Protein AF-A0A382NS12-F1 (afdb_monomer)

Structure (mmCIF, N/CA/C/O backbone):
data_AF-A0A382NS12-F1
#
_entry.id   AF-A0A382NS12-F1
#
loop_
_atom_site.group_PDB
_atom_site.id
_atom_site.type_symbol
_atom_site.label_atom_id
_atom_site.label_alt_id
_atom_site.label_comp_id
_atom_site.label_asym_id
_atom_site.label_entity_id
_atom_site.label_seq_id
_atom_site.pdbx_PDB_ins_code
_atom_site.Cartn_x
_atom_site.Cartn_y
_atom_site.Cartn_z
_atom_site.occupancy
_atom_site.B_iso_or_equiv
_atom_site.auth_seq_id
_atom_site.auth_comp_id
_atom_site.auth_asym_id
_atom_site.auth_atom_id
_atom_site.pdbx_PDB_model_num
ATOM 1 N N . MET A 1 1 ? -12.671 -16.444 9.464 1.00 53.34 1 MET A N 1
ATOM 2 C CA . MET A 1 1 ? -12.463 -14.991 9.669 1.00 53.34 1 MET A CA 1
ATOM 3 C C . MET A 1 1 ? -12.780 -14.287 8.361 1.00 53.34 1 MET A C 1
ATOM 5 O O . MET A 1 1 ? -12.345 -14.782 7.328 1.00 53.34 1 MET A O 1
ATOM 9 N N . ALA A 1 2 ? -13.563 -13.206 8.376 1.00 61.84 2 ALA A N 1
ATOM 10 C CA . ALA A 1 2 ? -13.872 -12.464 7.155 1.00 61.84 2 ALA A CA 1
ATOM 11 C C . ALA A 1 2 ? -12.599 -11.782 6.624 1.00 61.84 2 ALA A C 1
ATOM 13 O O . ALA A 1 2 ? -11.915 -11.070 7.358 1.00 61.84 2 ALA A O 1
ATOM 14 N N . LYS A 1 3 ? -12.264 -12.058 5.363 1.00 70.19 3 LYS A N 1
ATOM 15 C CA . LYS A 1 3 ? -11.145 -11.468 4.625 1.00 70.19 3 LYS A CA 1
ATOM 16 C C . LYS A 1 3 ? -11.725 -10.332 3.781 1.00 70.19 3 LYS A C 1
ATOM 18 O O . LYS A 1 3 ? -12.612 -10.593 2.973 1.00 70.19 3 LYS A O 1
ATOM 23 N N . LYS A 1 4 ? -11.263 -9.094 3.979 1.00 85.88 4 LYS A N 1
ATOM 24 C CA . LYS A 1 4 ? -11.650 -7.940 3.146 1.00 85.88 4 LYS A CA 1
ATOM 25 C C . LYS A 1 4 ? -10.431 -7.495 2.345 1.00 85.88 4 LYS A C 1
ATOM 27 O O . LYS A 1 4 ? -9.322 -7.503 2.875 1.00 85.88 4 LYS A O 1
ATOM 32 N N . GLY A 1 5 ? -10.602 -7.189 1.066 1.00 91.19 5 GLY A N 1
ATOM 33 C CA . GLY A 1 5 ? -9.487 -6.909 0.166 1.00 91.19 5 GLY A CA 1
ATOM 34 C C . GLY A 1 5 ? -9.934 -6.567 -1.244 1.00 91.19 5 GLY A C 1
ATOM 35 O O . GLY A 1 5 ? -11.132 -6.519 -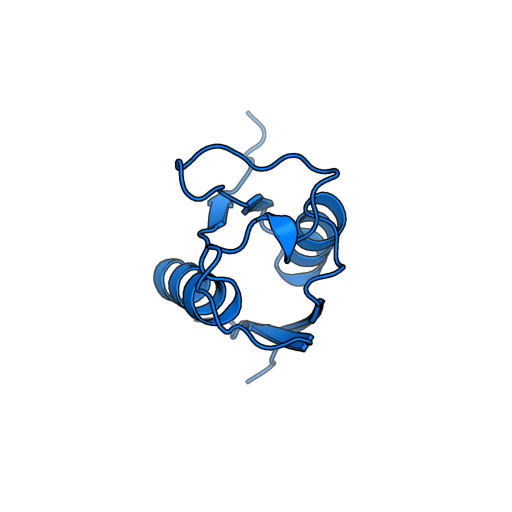1.523 1.00 91.19 5 GLY A O 1
ATOM 36 N N . PHE A 1 6 ? -8.958 -6.331 -2.114 1.00 94.00 6 PHE A N 1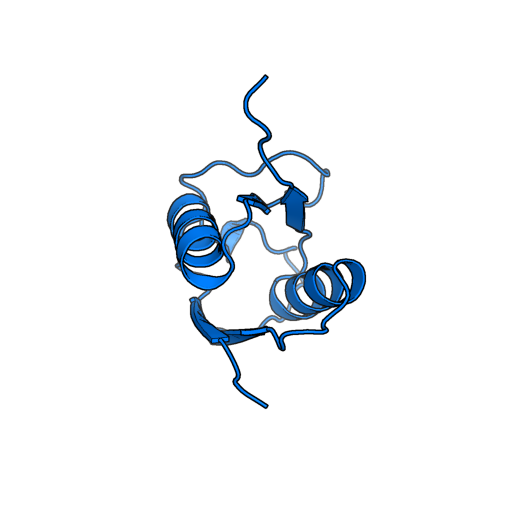
ATOM 37 C CA . PHE A 1 6 ? -9.162 -5.980 -3.515 1.00 94.00 6 PHE A CA 1
ATOM 38 C C . PHE A 1 6 ? -7.997 -6.473 -4.382 1.00 94.00 6 PHE A C 1
ATOM 40 O O . PHE A 1 6 ? -6.871 -6.643 -3.911 1.00 94.00 6 PHE A O 1
ATOM 47 N N . GLU A 1 7 ? -8.260 -6.698 -5.673 1.00 94.25 7 GLU A N 1
ATOM 48 C CA . GLU A 1 7 ? -7.203 -7.044 -6.628 1.00 94.25 7 GLU A CA 1
ATOM 49 C C . GLU A 1 7 ? -6.352 -5.810 -6.946 1.00 94.25 7 GLU A C 1
ATOM 51 O O . GLU A 1 7 ? -6.865 -4.752 -7.315 1.00 94.25 7 GLU A O 1
ATOM 56 N N . VAL A 1 8 ? -5.034 -5.973 -6.864 1.00 92.75 8 VAL A N 1
ATOM 57 C CA . VAL A 1 8 ? -4.043 -4.945 -7.177 1.00 92.75 8 VAL A CA 1
ATOM 58 C C . VAL A 1 8 ? -3.126 -5.448 -8.278 1.00 92.75 8 VAL A C 1
ATOM 60 O O . VAL A 1 8 ? -2.739 -6.614 -8.308 1.00 92.75 8 VAL A O 1
ATOM 63 N N . SER A 1 9 ? -2.751 -4.559 -9.194 1.00 91.31 9 SER A N 1
ATOM 64 C CA . SER A 1 9 ? -1.783 -4.854 -10.251 1.00 91.31 9 SER A CA 1
ATOM 65 C C . SER A 1 9 ? -0.784 -3.716 -10.384 1.00 91.31 9 SER A C 1
ATOM 67 O O . SER A 1 9 ? -1.120 -2.577 -10.075 1.00 91.31 9 SER A O 1
ATOM 69 N N . GLY A 1 10 ? 0.406 -3.990 -10.922 1.00 88.44 10 GLY A N 1
ATOM 70 C CA . GLY A 1 10 ? 1.425 -2.953 -11.139 1.00 88.44 10 GLY A CA 1
ATOM 71 C C . GLY A 1 10 ? 0.961 -1.782 -12.024 1.00 88.44 10 GLY A C 1
ATOM 72 O O . GLY A 1 10 ? 1.479 -0.683 -11.905 1.00 88.44 10 GLY A O 1
ATOM 73 N N . ARG A 1 11 ? -0.052 -1.983 -12.880 1.00 91.50 11 ARG A N 1
ATOM 74 C CA . ARG A 1 11 ? -0.624 -0.923 -13.736 1.00 91.50 11 ARG A CA 1
ATOM 75 C C . ARG A 1 11 ? -1.633 -0.023 -13.015 1.00 91.50 11 ARG A C 1
ATOM 77 O O . ARG A 1 11 ? -2.165 0.895 -13.627 1.00 91.50 11 ARG A O 1
ATOM 84 N N . MET A 1 12 ? -1.971 -0.333 -11.766 1.00 94.69 12 MET A N 1
ATOM 85 C CA . MET A 1 12 ? -2.856 0.498 -10.955 1.00 94.69 12 MET A CA 1
ATOM 86 C C . MET A 1 12 ? -2.142 1.808 -10.619 1.00 94.69 12 MET A C 1
ATOM 88 O O . MET A 1 12 ? -0.957 1.779 -10.290 1.00 94.69 12 MET A O 1
ATOM 92 N N . SER A 1 13 ? -2.850 2.933 -10.727 1.00 96.81 13 SER A N 1
ATOM 93 C CA . SER A 1 13 ? -2.341 4.220 -10.256 1.00 96.81 13 SER A CA 1
ATOM 94 C C . SER A 1 13 ? -2.335 4.280 -8.730 1.00 96.81 13 SER A C 1
ATOM 96 O O . SER A 1 13 ? -3.124 3.586 -8.081 1.00 96.81 13 SER A O 1
ATOM 98 N N . VAL A 1 14 ? -1.477 5.132 -8.176 1.00 96.94 14 VAL A N 1
ATOM 99 C CA . VAL A 1 14 ? -1.429 5.446 -6.740 1.00 96.94 14 VAL A CA 1
ATOM 100 C C . VAL A 1 14 ? -2.806 5.883 -6.238 1.00 96.94 14 VAL A C 1
ATOM 102 O O . VAL A 1 14 ? -3.361 5.226 -5.363 1.00 96.94 14 VAL A O 1
ATOM 105 N N . ASP A 1 15 ? -3.431 6.866 -6.895 1.00 97.81 15 ASP A N 1
ATOM 106 C CA . ASP A 1 15 ? -4.762 7.365 -6.512 1.00 97.81 15 ASP A CA 1
ATOM 107 C C . ASP A 1 15 ? -5.822 6.252 -6.470 1.00 97.81 15 ASP A C 1
ATOM 109 O O . ASP A 1 15 ? -6.622 6.148 -5.539 1.00 97.81 15 ASP A O 1
ATOM 113 N N . LYS A 1 16 ? -5.810 5.346 -7.454 1.00 97.06 16 LYS A N 1
ATOM 114 C CA . LYS A 1 16 ? -6.768 4.238 -7.478 1.00 97.06 16 LYS A CA 1
ATOM 115 C C . LYS A 1 16 ? -6.537 3.267 -6.322 1.00 97.06 16 LYS A C 1
ATOM 117 O O . LYS A 1 16 ? -7.510 2.756 -5.770 1.00 97.06 16 LYS A O 1
ATOM 122 N N . PHE A 1 17 ? -5.280 2.979 -5.991 1.00 96.25 17 PHE A N 1
ATOM 123 C CA . PHE A 1 17 ? -4.951 2.112 -4.865 1.00 96.25 17 PHE A CA 1
ATOM 124 C C . PHE A 1 17 ? -5.419 2.727 -3.543 1.00 96.25 17 PHE A C 1
ATOM 126 O O . PHE A 1 17 ? -6.125 2.059 -2.792 1.00 96.25 17 PHE A O 1
ATOM 133 N N . GLU A 1 18 ? -5.086 3.993 -3.290 1.00 96.94 18 GLU A N 1
ATOM 134 C CA . GLU A 1 18 ? -5.414 4.703 -2.045 1.00 96.94 18 GLU A CA 1
ATOM 135 C C . GLU A 1 18 ? -6.932 4.815 -1.847 1.00 96.94 18 GLU A C 1
ATOM 137 O O . GLU A 1 18 ? -7.457 4.503 -0.776 1.00 96.94 18 GLU A O 1
ATOM 142 N N . ASN A 1 19 ? -7.672 5.122 -2.919 1.00 96.69 19 ASN A N 1
ATOM 143 C CA . ASN A 1 19 ? -9.135 5.137 -2.897 1.00 96.69 19 ASN A CA 1
ATOM 144 C C . ASN A 1 19 ? -9.734 3.755 -2.586 1.00 96.69 19 ASN A C 1
ATOM 146 O O . ASN A 1 19 ? -10.667 3.645 -1.786 1.00 96.69 19 ASN A O 1
ATOM 150 N N . LEU A 1 20 ? -9.209 2.682 -3.191 1.00 95.81 20 LEU A N 1
ATOM 151 C CA . LEU A 1 20 ? -9.663 1.316 -2.899 1.00 95.81 20 LEU A CA 1
ATOM 152 C C . LEU A 1 20 ? -9.320 0.892 -1.471 1.00 95.81 20 LEU A C 1
ATOM 154 O O . LEU A 1 20 ? -10.116 0.194 -0.837 1.00 95.81 20 LEU A O 1
ATOM 158 N N . PHE A 1 21 ? -8.168 1.321 -0.960 1.00 95.25 21 PHE A N 1
ATOM 159 C CA . PHE A 1 21 ? -7.742 1.071 0.409 1.00 95.25 21 PHE A CA 1
ATOM 160 C C . PHE A 1 21 ? -8.703 1.727 1.401 1.00 95.25 21 PHE A C 1
ATOM 162 O O . PHE A 1 21 ? -9.233 1.036 2.272 1.00 95.25 21 PHE A O 1
ATOM 169 N N . LEU A 1 22 ? -9.038 3.003 1.195 1.00 94.31 22 LEU A N 1
ATOM 170 C CA . LEU A 1 22 ? -10.023 3.718 2.006 1.00 94.31 22 LEU A CA 1
ATOM 171 C C . LEU A 1 22 ? -11.401 3.049 1.963 1.00 94.31 22 LEU A C 1
ATOM 173 O O . LEU A 1 22 ? -11.989 2.771 3.006 1.00 94.31 22 LEU A O 1
ATOM 177 N N . GLN A 1 23 ? -11.915 2.727 0.776 1.00 93.56 23 GLN A N 1
ATOM 178 C CA . GLN A 1 23 ? -13.218 2.061 0.635 1.00 93.56 23 GLN A CA 1
ATOM 179 C C . GLN A 1 23 ? -13.241 0.675 1.300 1.00 93.56 23 GLN A C 1
ATOM 181 O O . GLN A 1 23 ? -14.252 0.238 1.866 1.00 93.56 23 GLN A O 1
ATOM 186 N N . SER A 1 24 ? -12.116 -0.037 1.244 1.00 92.62 24 SER A N 1
ATOM 187 C CA . SER A 1 24 ? -12.007 -1.391 1.778 1.00 92.62 24 SER A CA 1
ATOM 188 C C . SER A 1 24 ? -11.781 -1.403 3.283 1.00 92.62 24 SER A C 1
ATOM 190 O O . SER A 1 24 ? -12.346 -2.254 3.965 1.00 92.62 24 SER A O 1
ATOM 192 N N . PHE A 1 25 ? -11.006 -0.478 3.832 1.00 90.94 25 PHE A N 1
ATOM 193 C CA . PHE A 1 25 ? -10.535 -0.570 5.215 1.00 90.94 25 PHE A CA 1
ATOM 194 C C . PHE A 1 25 ? -10.982 0.590 6.103 1.00 90.94 25 PHE A C 1
ATOM 196 O O . PHE A 1 25 ? -10.886 0.473 7.318 1.00 90.94 25 PHE A O 1
ATOM 203 N N . GLY A 1 26 ? -11.541 1.658 5.530 1.00 90.94 26 GLY A N 1
ATOM 204 C CA . GLY A 1 26 ? -12.060 2.808 6.274 1.00 90.94 26 GLY A CA 1
ATOM 205 C C . GLY A 1 26 ? -10.983 3.747 6.820 1.00 90.94 26 GLY A C 1
ATOM 206 O O . GLY A 1 26 ? -11.312 4.654 7.575 1.00 90.94 26 GLY A O 1
ATOM 207 N N . VAL A 1 27 ? -9.722 3.545 6.436 1.00 92.00 27 VAL A N 1
ATOM 208 C CA . VAL A 1 27 ? -8.564 4.352 6.843 1.00 92.00 27 VAL A CA 1
ATOM 209 C C . VAL A 1 27 ? -7.805 4.829 5.610 1.00 92.00 27 VAL A C 1
ATOM 211 O O . VAL A 1 27 ? -7.862 4.186 4.559 1.00 92.00 27 VAL A O 1
ATOM 214 N N . TYR A 1 28 ? -7.108 5.954 5.732 1.00 95.31 28 TYR A N 1
ATOM 215 C CA . TYR A 1 28 ? -6.344 6.528 4.632 1.00 95.31 28 TYR A CA 1
ATOM 216 C C . TYR A 1 28 ? -4.957 5.907 4.556 1.00 95.31 28 TYR A C 1
ATOM 218 O O . TYR A 1 28 ? -4.413 5.406 5.548 1.00 95.31 28 TYR A O 1
ATOM 226 N N . CYS A 1 29 ? -4.380 5.963 3.363 1.00 96.19 29 CYS A N 1
ATOM 227 C CA . CYS A 1 29 ? -2.989 5.632 3.175 1.00 96.19 29 CYS A CA 1
ATOM 228 C C . CYS A 1 29 ? -2.356 6.460 2.063 1.00 96.19 29 CYS A C 1
ATOM 230 O O . CYS A 1 29 ? -3.037 6.763 1.088 1.00 96.19 29 CYS A O 1
ATOM 232 N N . ASP A 1 30 ? -1.056 6.709 2.194 1.00 97.25 30 ASP A N 1
ATOM 233 C CA . ASP A 1 30 ? -0.218 7.299 1.152 1.00 97.25 30 ASP A CA 1
ATOM 234 C C . ASP A 1 30 ? 0.885 6.308 0.778 1.00 97.25 30 ASP A C 1
ATOM 236 O O . ASP A 1 30 ? 1.532 5.712 1.650 1.00 97.25 30 ASP A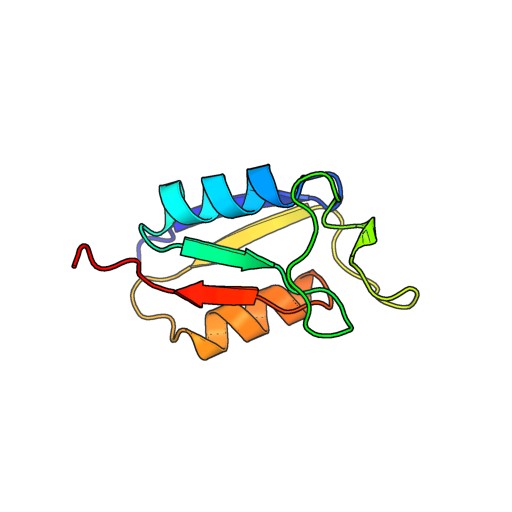 O 1
ATOM 240 N N . ILE A 1 31 ? 1.118 6.122 -0.519 1.00 96.50 31 ILE A N 1
ATOM 241 C CA . ILE A 1 31 ? 2.248 5.316 -0.995 1.00 96.50 31 ILE A CA 1
ATOM 242 C C . ILE A 1 31 ? 3.524 6.152 -0.958 1.00 96.50 31 ILE A C 1
ATOM 244 O O . ILE A 1 31 ? 3.552 7.293 -1.420 1.00 96.50 31 ILE A O 1
ATOM 248 N N . LEU A 1 32 ? 4.601 5.557 -0.449 1.00 95.94 32 LEU A N 1
ATOM 249 C CA . LEU A 1 32 ? 5.908 6.196 -0.388 1.00 95.94 32 LEU A CA 1
ATOM 250 C C . LEU A 1 32 ? 6.805 5.708 -1.530 1.00 95.94 32 LEU A C 1
ATOM 252 O O . LEU A 1 32 ? 6.849 4.520 -1.846 1.00 95.94 32 LEU A O 1
ATOM 256 N N . THR A 1 33 ? 7.540 6.630 -2.147 1.00 93.00 33 THR A N 1
ATOM 257 C CA . THR A 1 33 ? 8.650 6.319 -3.054 1.00 93.00 33 THR A CA 1
ATOM 258 C C . THR A 1 33 ? 9.816 5.709 -2.274 1.00 93.00 33 THR A C 1
ATOM 260 O O . THR A 1 33 ? 9.888 5.855 -1.055 1.00 93.00 33 THR A O 1
ATOM 263 N N . GLU A 1 34 ? 10.796 5.135 -2.974 1.00 88.25 34 GLU A N 1
ATOM 264 C CA . GLU A 1 34 ? 12.047 4.643 -2.367 1.00 88.25 34 GLU A CA 1
ATOM 265 C C . GLU A 1 34 ? 12.751 5.709 -1.498 1.00 88.25 34 GLU A C 1
ATOM 267 O O . GLU A 1 34 ? 13.219 5.417 -0.402 1.00 88.25 34 GLU A O 1
ATOM 272 N N . ASP A 1 35 ? 12.694 6.981 -1.913 1.00 89.69 35 ASP A N 1
ATOM 273 C CA . ASP A 1 35 ? 13.223 8.127 -1.155 1.00 89.69 35 ASP A CA 1
ATOM 274 C C . ASP A 1 35 ? 12.359 8.576 0.051 1.00 89.69 35 ASP A C 1
ATOM 276 O O . ASP A 1 35 ? 12.547 9.681 0.564 1.00 89.69 35 ASP A O 1
ATOM 280 N N . ASN A 1 36 ? 11.372 7.784 0.488 1.00 89.25 36 ASN A N 1
ATOM 281 C CA . ASN A 1 36 ? 10.408 8.123 1.550 1.00 89.25 36 ASN A CA 1
ATOM 282 C C . ASN A 1 36 ? 9.588 9.406 1.301 1.00 89.25 36 ASN A C 1
ATOM 284 O O . ASN A 1 36 ? 9.192 10.099 2.239 1.00 89.25 36 ASN A O 1
ATOM 288 N N . LYS A 1 37 ? 9.321 9.742 0.036 1.00 94.12 37 LYS A N 1
ATOM 289 C CA . LYS A 1 37 ? 8.430 10.850 -0.345 1.00 94.12 37 LYS A CA 1
ATOM 290 C C . LYS A 1 37 ? 7.064 10.304 -0.725 1.00 94.12 37 LYS A C 1
ATOM 292 O O . LYS A 1 37 ? 6.969 9.182 -1.204 1.00 94.12 37 LYS A O 1
ATOM 297 N N . ILE A 1 38 ? 6.017 11.110 -0.576 1.00 96.19 38 ILE A N 1
ATOM 298 C CA . ILE A 1 38 ? 4.683 10.747 -1.069 1.00 96.19 38 ILE A CA 1
ATOM 299 C C . ILE A 1 38 ? 4.740 10.611 -2.596 1.00 96.19 38 ILE A C 1
ATOM 301 O O . ILE A 1 38 ? 5.219 11.510 -3.296 1.00 96.19 38 ILE A O 1
ATOM 305 N N . ALA A 1 39 ? 4.284 9.469 -3.103 1.00 96.94 39 ALA A N 1
ATOM 306 C CA . ALA A 1 39 ? 4.244 9.177 -4.526 1.00 96.94 39 ALA A CA 1
ATOM 307 C C . ALA A 1 39 ? 3.214 10.057 -5.246 1.00 96.94 39 ALA A C 1
ATOM 309 O O . ALA A 1 39 ? 2.216 10.493 -4.671 1.00 96.94 39 ALA A O 1
ATOM 310 N N . LYS A 1 40 ? 3.427 1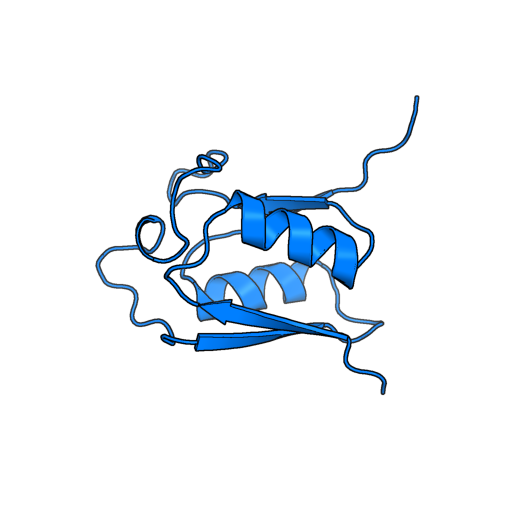0.320 -6.540 1.00 96.75 40 LYS A N 1
ATOM 311 C CA . LYS A 1 40 ? 2.445 11.091 -7.304 1.00 96.75 40 LYS A CA 1
ATOM 312 C C . LYS A 1 40 ? 1.235 10.216 -7.587 1.00 96.75 40 LYS A C 1
ATOM 314 O O . LYS A 1 40 ? 1.365 9.093 -8.060 1.00 96.75 40 LYS A O 1
ATOM 319 N N . GLN A 1 41 ? 0.049 10.787 -7.424 1.00 95.62 41 GLN A N 1
ATOM 320 C CA . GLN A 1 41 ? -1.227 10.119 -7.688 1.00 95.62 41 GLN A CA 1
ATOM 321 C C . GLN A 1 41 ? -1.351 9.528 -9.104 1.00 95.62 41 GLN A C 1
ATOM 323 O O . GLN A 1 41 ? -2.033 8.522 -9.306 1.00 95.62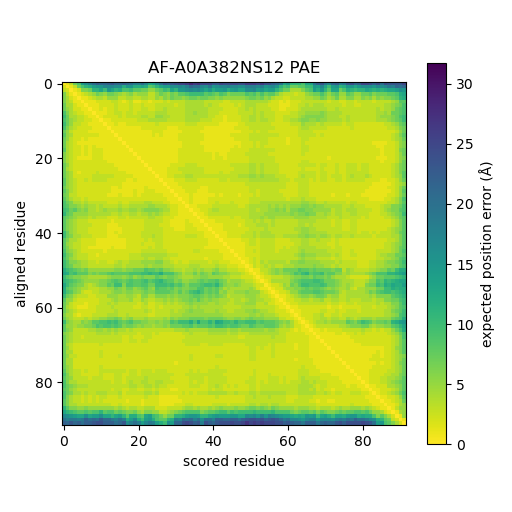 41 GLN A O 1
ATOM 328 N N . THR A 1 42 ? -0.671 10.139 -10.078 1.00 95.81 42 THR A N 1
ATOM 329 C CA . THR A 1 42 ? -0.625 9.702 -11.480 1.00 95.81 42 THR A CA 1
ATOM 330 C C . THR A 1 42 ? 0.329 8.540 -11.740 1.00 95.81 42 THR A C 1
ATOM 332 O O . THR A 1 42 ? 0.218 7.899 -12.786 1.00 95.81 42 THR A O 1
ATOM 335 N N . ASP A 1 43 ? 1.273 8.279 -10.835 1.00 96.25 43 ASP A N 1
ATOM 336 C CA . ASP A 1 43 ? 2.246 7.205 -11.002 1.00 96.25 43 ASP A CA 1
ATOM 337 C C . ASP A 1 43 ? 1.565 5.848 -10.847 1.00 96.25 43 ASP A C 1
ATOM 339 O O . ASP A 1 43 ? 0.545 5.696 -10.170 1.00 96.25 43 ASP A O 1
ATOM 343 N N . THR A 1 44 ? 2.136 4.836 -11.495 1.00 94.75 44 THR A N 1
ATOM 344 C CA . THR A 1 44 ? 1.670 3.456 -11.344 1.00 94.75 44 THR A CA 1
ATOM 345 C C . THR A 1 44 ? 2.512 2.721 -10.317 1.00 94.75 44 THR A C 1
ATOM 347 O O . THR A 1 44 ? 3.715 2.956 -10.212 1.00 94.75 44 THR A O 1
ATOM 350 N N . LEU A 1 45 ? 1.908 1.754 -9.622 1.00 92.25 45 LEU A N 1
ATOM 351 C CA . LEU A 1 45 ? 2.612 0.919 -8.645 1.00 92.25 45 LEU A CA 1
ATOM 352 C C . LEU A 1 45 ? 3.820 0.182 -9.230 1.00 92.25 45 LEU A C 1
ATOM 354 O O . LEU A 1 45 ? 4.666 -0.258 -8.467 1.00 92.25 45 LEU A O 1
ATOM 358 N N . ALA A 1 46 ? 3.876 -0.029 -10.549 1.00 90.88 46 ALA A N 1
ATOM 359 C CA . ALA A 1 46 ? 5.007 -0.647 -11.233 1.00 90.88 46 ALA A CA 1
ATOM 360 C C . ALA A 1 46 ? 6.199 0.302 -11.388 1.00 90.88 46 ALA A C 1
ATOM 362 O O . ALA A 1 46 ? 7.327 -0.154 -11.259 1.00 90.88 46 ALA A O 1
ATOM 363 N N . VAL A 1 47 ? 5.952 1.587 -11.662 1.00 92.25 47 VAL A N 1
ATOM 364 C CA . VAL A 1 47 ? 7.008 2.602 -11.845 1.00 92.25 47 VAL A CA 1
ATOM 365 C C . VAL A 1 47 ? 7.674 2.956 -10.520 1.00 92.25 47 VAL A C 1
ATOM 367 O O . VAL A 1 47 ? 8.842 3.311 -10.499 1.00 92.25 47 VAL A O 1
ATOM 370 N N . LEU A 1 48 ? 6.939 2.830 -9.417 1.00 91.88 48 LEU A N 1
ATOM 371 C CA . LEU A 1 48 ? 7.465 3.087 -8.081 1.00 91.88 48 LEU A CA 1
ATOM 372 C C . LEU A 1 48 ? 8.351 1.953 -7.549 1.00 91.88 48 LEU A C 1
ATOM 374 O O . LEU A 1 48 ? 9.004 2.136 -6.530 1.00 91.88 48 LEU A O 1
ATOM 378 N N . ARG A 1 49 ? 8.357 0.779 -8.193 1.00 89.69 49 ARG A N 1
ATOM 379 C CA . ARG A 1 49 ? 9.145 -0.369 -7.726 1.00 89.69 49 ARG A CA 1
ATOM 380 C C . ARG A 1 49 ? 10.637 -0.091 -7.922 1.00 89.69 49 ARG A C 1
ATOM 382 O O . ARG A 1 49 ? 10.993 0.443 -8.972 1.00 89.69 49 ARG A O 1
ATOM 389 N N . PRO A 1 50 ? 11.503 -0.554 -7.005 1.00 88.69 50 PRO A N 1
ATOM 390 C CA . PRO A 1 50 ? 12.939 -0.598 -7.259 1.00 88.69 50 PRO A CA 1
ATOM 391 C C . PRO A 1 50 ? 13.242 -1.390 -8.541 1.00 88.69 50 PRO A C 1
ATOM 393 O O . PRO A 1 50 ? 12.558 -2.379 -8.825 1.00 88.69 50 PRO A O 1
ATOM 396 N N . GLU A 1 51 ? 14.270 -0.995 -9.298 1.00 85.19 51 GLU A N 1
ATOM 397 C CA . GLU A 1 51 ? 14.587 -1.590 -10.611 1.00 85.19 51 GLU A CA 1
ATOM 398 C C . GLU A 1 51 ? 14.791 -3.117 -10.545 1.00 85.19 51 GLU A C 1
ATOM 400 O O . GLU A 1 51 ? 14.330 -3.854 -11.419 1.00 85.19 51 GLU A O 1
ATOM 405 N N . ASP A 1 52 ? 15.392 -3.607 -9.458 1.00 85.94 52 ASP A N 1
ATOM 406 C CA . ASP A 1 52 ? 15.669 -5.031 -9.233 1.00 85.94 52 ASP A CA 1
ATOM 407 C C . ASP A 1 52 ? 14.520 -5.799 -8.550 1.00 85.94 52 ASP A C 1
ATOM 409 O O . ASP A 1 52 ? 14.629 -7.001 -8.268 1.00 85.94 52 ASP A O 1
ATOM 413 N N . PHE A 1 53 ? 13.387 -5.145 -8.272 1.00 87.88 53 PHE A N 1
ATOM 414 C CA . PHE A 1 53 ? 12.301 -5.759 -7.518 1.00 87.88 53 PHE A CA 1
ATOM 415 C C . PHE A 1 53 ? 11.446 -6.710 -8.371 1.00 87.88 53 PHE A C 1
ATOM 417 O O . PHE A 1 53 ? 10.653 -6.319 -9.235 1.00 87.88 53 PHE A O 1
ATOM 424 N N . LYS A 1 54 ? 11.524 -8.007 -8.056 1.00 82.19 54 LYS A N 1
ATOM 425 C CA . LYS A 1 54 ? 10.714 -9.061 -8.689 1.00 82.19 54 LYS A CA 1
ATOM 426 C C . LYS A 1 54 ? 9.406 -9.291 -7.936 1.00 82.19 54 LYS A C 1
ATOM 428 O O . LYS A 1 54 ? 9.246 -10.269 -7.213 1.00 82.19 54 LYS A O 1
ATOM 433 N N . GLY A 1 55 ? 8.456 -8.388 -8.149 1.00 78.81 55 GLY A N 1
ATOM 434 C CA . GLY A 1 55 ? 7.115 -8.481 -7.576 1.00 78.81 55 GLY A CA 1
ATOM 435 C C . GLY A 1 55 ? 6.102 -9.246 -8.437 1.00 78.81 55 GLY A C 1
ATOM 436 O O . GLY A 1 55 ? 6.218 -9.281 -9.668 1.00 78.81 55 GLY A O 1
ATOM 437 N N . PRO A 1 56 ? 5.029 -9.782 -7.831 1.00 84.00 56 PRO A N 1
ATOM 438 C CA . PRO A 1 56 ? 3.893 -10.325 -8.570 1.00 84.00 56 PRO A CA 1
ATOM 439 C C . PRO A 1 56 ? 3.254 -9.279 -9.505 1.00 84.00 56 PRO A C 1
ATOM 441 O O . PRO A 1 56 ? 3.221 -8.072 -9.230 1.00 84.00 56 PRO A O 1
ATOM 444 N N . LYS A 1 57 ? 2.723 -9.750 -10.644 1.00 83.94 57 LYS A N 1
ATOM 445 C CA . LYS A 1 57 ? 2.015 -8.898 -11.624 1.00 83.94 57 LYS A CA 1
ATOM 446 C C . LYS A 1 57 ? 0.644 -8.452 -11.115 1.00 83.94 57 LYS A C 1
ATOM 448 O O . LYS A 1 57 ? 0.209 -7.336 -11.403 1.00 83.94 57 LYS A O 1
ATOM 453 N N . LYS A 1 58 ? -0.024 -9.348 -10.390 1.00 89.19 58 LYS A N 1
ATOM 454 C CA . LYS A 1 58 ? -1.331 -9.168 -9.766 1.00 89.19 58 LYS A CA 1
ATOM 455 C C . LYS A 1 58 ? -1.339 -9.856 -8.411 1.00 89.19 58 LYS A C 1
ATOM 457 O O . LYS A 1 58 ? -0.770 -10.939 -8.290 1.00 89.19 58 LYS A O 1
ATOM 462 N N . ILE A 1 59 ? -2.003 -9.246 -7.440 1.00 90.50 59 ILE A N 1
ATOM 463 C CA . ILE A 1 59 ? -2.208 -9.813 -6.109 1.00 90.50 59 ILE A CA 1
ATOM 464 C C . ILE A 1 59 ? -3.629 -9.542 -5.629 1.00 90.50 59 ILE A C 1
ATOM 466 O O . ILE A 1 59 ? -4.231 -8.539 -6.000 1.00 90.50 59 ILE A O 1
ATOM 470 N N . ASP A 1 60 ? -4.124 -10.399 -4.745 1.00 91.19 60 ASP A N 1
ATOM 471 C CA . ASP A 1 60 ? -5.259 -10.085 -3.879 1.00 91.19 60 ASP A CA 1
ATOM 472 C C . ASP A 1 60 ? -4.720 -9.423 -2.599 1.00 91.19 60 ASP A C 1
ATOM 474 O O . ASP A 1 60 ? -4.150 -10.090 -1.724 1.00 91.19 60 ASP A O 1
ATOM 478 N N . PHE A 1 61 ? -4.834 -8.094 -2.516 1.00 91.56 61 PHE A N 1
ATOM 479 C CA . PHE A 1 61 ? -4.408 -7.343 -1.342 1.00 91.56 61 PHE A CA 1
ATOM 480 C C . PHE A 1 61 ? -5.531 -7.323 -0.310 1.00 91.56 61 PHE A C 1
ATOM 482 O O . PHE A 1 61 ? -6.473 -6.535 -0.368 1.00 91.56 61 PHE A O 1
ATOM 489 N N . SER A 1 62 ? -5.416 -8.227 0.653 1.00 92.12 62 SER A N 1
ATOM 490 C CA . SER A 1 62 ? -6.440 -8.447 1.664 1.00 92.12 62 SER A CA 1
ATOM 491 C C . SER A 1 62 ? -5.911 -8.350 3.083 1.00 92.12 62 SER A C 1
ATOM 493 O O . SER A 1 62 ? -4.841 -8.901 3.379 1.00 92.12 62 SER A O 1
ATOM 495 N N . LEU A 1 63 ? -6.720 -7.808 3.981 1.00 89.88 63 LEU A N 1
ATOM 496 C CA . LEU A 1 63 ? -6.418 -7.705 5.400 1.00 89.88 63 LEU A CA 1
ATOM 497 C C . LEU A 1 63 ? -7.393 -8.551 6.222 1.00 89.88 63 LEU A C 1
ATOM 499 O O . LEU A 1 63 ? -8.536 -8.809 5.830 1.00 89.88 63 LEU A O 1
ATOM 503 N N . THR A 1 64 ? -6.910 -9.015 7.369 1.00 87.44 64 THR A N 1
ATOM 504 C CA . THR A 1 64 ? -7.725 -9.657 8.406 1.00 87.44 64 THR A CA 1
ATOM 505 C C . THR A 1 64 ? -8.015 -8.646 9.508 1.00 87.44 64 THR A C 1
ATOM 507 O O . THR A 1 64 ? -7.156 -7.818 9.794 1.00 87.44 64 THR A O 1
ATOM 510 N N . ALA A 1 65 ? -9.172 -8.747 10.168 1.00 77.69 65 ALA A N 1
ATOM 511 C CA . ALA A 1 65 ? -9.642 -7.754 11.145 1.00 77.69 65 ALA A CA 1
ATOM 512 C C . ALA A 1 65 ? -8.628 -7.381 12.249 1.00 77.69 65 ALA A C 1
ATOM 514 O O . ALA A 1 65 ? -8.571 -6.227 12.646 1.00 77.69 65 ALA A O 1
ATOM 515 N N . ASN A 1 66 ? -7.796 -8.326 12.700 1.00 85.25 66 ASN A N 1
ATOM 516 C CA . ASN A 1 66 ? -6.823 -8.111 13.781 1.00 85.25 66 ASN A CA 1
ATOM 517 C C . ASN A 1 66 ? -5.373 -7.993 13.271 1.00 85.25 66 ASN A C 1
ATOM 519 O O . ASN A 1 66 ? -4.429 -8.333 13.983 1.00 85.25 66 ASN A O 1
ATOM 523 N N . MET A 1 67 ? -5.177 -7.601 12.009 1.00 90.38 67 MET A N 1
ATOM 524 C CA . MET A 1 67 ? -3.837 -7.423 11.453 1.00 90.38 67 MET A CA 1
ATOM 525 C C . MET A 1 67 ? -3.219 -6.130 11.989 1.00 90.38 67 MET A C 1
ATOM 527 O O . MET A 1 67 ? -3.772 -5.053 11.791 1.00 90.38 67 MET A O 1
ATOM 531 N N . LEU A 1 68 ? -2.065 -6.235 12.652 1.00 93.38 68 LEU A N 1
ATOM 532 C CA . LEU A 1 68 ? -1.305 -5.065 13.100 1.00 93.38 68 LEU A CA 1
ATOM 533 C C . LEU A 1 68 ? -0.896 -4.198 11.904 1.00 93.38 68 LEU A C 1
ATOM 535 O O . LEU A 1 68 ? -0.505 -4.737 10.869 1.00 93.38 68 LEU A O 1
ATOM 539 N N . VAL A 1 69 ? -0.912 -2.873 12.077 1.00 92.00 69 VAL A N 1
ATOM 540 C CA . VAL A 1 69 ? -0.523 -1.889 11.048 1.00 92.00 69 VAL A CA 1
ATOM 541 C C . VAL A 1 69 ? 0.863 -2.195 10.476 1.00 92.00 69 VAL A C 1
ATOM 543 O O . VAL A 1 69 ? 1.026 -2.255 9.262 1.00 92.00 69 VAL A O 1
ATOM 546 N N . GLU A 1 70 ? 1.837 -2.513 11.331 1.00 94.88 70 GLU A N 1
ATOM 547 C CA . GLU A 1 70 ? 3.187 -2.913 10.910 1.00 94.88 70 GLU A CA 1
ATOM 548 C C . GLU A 1 70 ? 3.170 -4.117 9.949 1.00 94.88 70 GLU A C 1
ATOM 550 O O . GLU A 1 70 ? 3.906 -4.155 8.965 1.00 94.88 70 GLU A O 1
ATOM 555 N N . ASN A 1 71 ? 2.288 -5.092 10.180 1.00 94.94 71 ASN A N 1
ATOM 556 C CA . ASN A 1 71 ? 2.163 -6.254 9.302 1.00 94.94 71 ASN A CA 1
ATOM 557 C C . ASN A 1 71 ? 1.506 -5.892 7.966 1.00 94.94 71 ASN A C 1
ATOM 559 O O . ASN A 1 71 ? 1.806 -6.526 6.954 1.00 94.94 71 ASN A O 1
ATOM 563 N N . VAL A 1 72 ?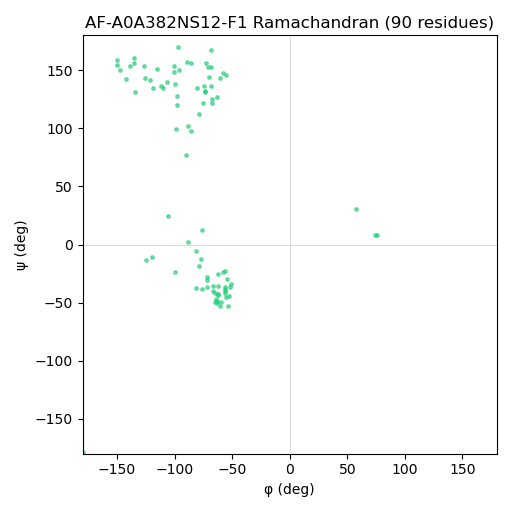 0.612 -4.899 7.944 1.00 94.12 72 VAL A N 1
ATOM 564 C CA . VAL A 1 72 ? 0.028 -4.375 6.700 1.00 94.12 72 VAL A CA 1
ATOM 565 C C . VAL A 1 72 ? 1.115 -3.738 5.841 1.00 94.12 72 VAL A C 1
ATOM 567 O O . VAL A 1 72 ? 1.217 -4.066 4.659 1.00 94.12 72 VAL A O 1
ATOM 570 N N . ILE A 1 73 ? 1.960 -2.905 6.453 1.00 94.81 73 ILE A N 1
ATOM 571 C CA . ILE A 1 73 ? 3.090 -2.241 5.793 1.00 94.81 73 ILE A CA 1
ATOM 572 C C . ILE A 1 73 ? 4.059 -3.289 5.235 1.00 94.81 73 ILE A C 1
ATOM 574 O O . ILE A 1 73 ? 4.284 -3.327 4.028 1.00 94.81 73 ILE A O 1
ATOM 578 N N . LYS A 1 74 ? 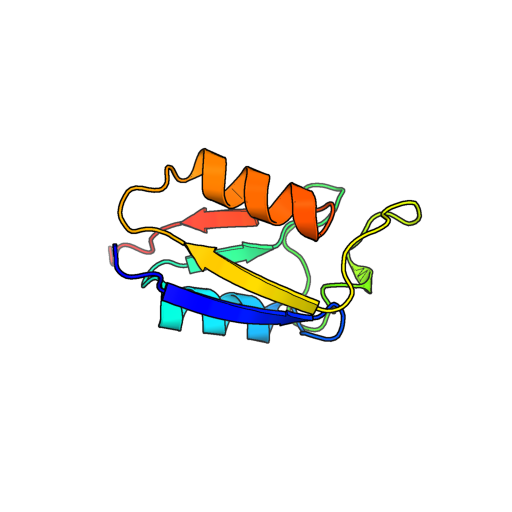4.507 -4.243 6.065 1.00 94.88 74 LYS A N 1
ATOM 579 C CA . LYS A 1 74 ? 5.382 -5.348 5.627 1.00 94.88 74 LYS A CA 1
ATOM 580 C C . LYS A 1 74 ? 4.779 -6.163 4.488 1.00 94.88 74 LYS A C 1
ATOM 582 O O . LYS A 1 74 ? 5.480 -6.581 3.569 1.00 94.88 74 LYS A O 1
ATOM 587 N N . LYS A 1 75 ? 3.467 -6.419 4.533 1.00 93.06 75 LYS A N 1
ATOM 588 C CA . LYS A 1 75 ? 2.774 -7.129 3.455 1.00 93.06 75 LYS A CA 1
ATOM 589 C C . LYS A 1 75 ? 2.800 -6.323 2.160 1.00 93.06 75 LYS A C 1
ATOM 591 O O . LYS A 1 75 ? 2.980 -6.916 1.100 1.00 93.06 75 LYS A O 1
ATOM 596 N N . PHE A 1 76 ? 2.598 -5.013 2.220 1.00 93.06 76 PHE A N 1
ATOM 597 C CA . PHE A 1 76 ? 2.678 -4.152 1.045 1.00 93.06 76 PHE A CA 1
ATOM 598 C C . PHE A 1 76 ? 4.104 -4.127 0.473 1.00 93.06 76 PHE A C 1
ATOM 600 O O . PHE A 1 76 ? 4.293 -4.471 -0.694 1.00 93.06 76 PHE A O 1
ATOM 607 N N . GLU A 1 77 ? 5.109 -3.893 1.316 1.00 92.94 77 GLU A N 1
ATOM 608 C CA . GLU A 1 77 ? 6.531 -3.912 0.945 1.00 92.94 77 GLU A CA 1
ATOM 609 C C . GLU A 1 77 ? 6.944 -5.234 0.295 1.00 92.94 77 GLU A C 1
ATOM 611 O O . GLU A 1 77 ? 7.545 -5.243 -0.776 1.00 92.94 77 GLU A O 1
ATOM 616 N N . ALA A 1 78 ? 6.533 -6.373 0.856 1.00 91.62 78 ALA A N 1
ATOM 617 C CA . ALA A 1 78 ? 6.844 -7.683 0.289 1.00 91.62 78 ALA A CA 1
ATOM 618 C C . ALA A 1 78 ? 6.261 -7.900 -1.122 1.00 91.62 78 ALA A C 1
ATOM 620 O O . ALA A 1 78 ? 6.778 -8.715 -1.886 1.00 91.62 78 ALA A O 1
ATOM 621 N N . ASN A 1 79 ? 5.178 -7.202 -1.482 1.00 90.75 79 ASN A N 1
ATOM 622 C CA . ASN A 1 79 ? 4.519 -7.357 -2.781 1.00 90.75 79 ASN A CA 1
ATOM 623 C C . ASN A 1 79 ? 4.887 -6.272 -3.803 1.00 90.75 79 ASN A C 1
ATOM 625 O O . ASN A 1 79 ? 4.763 -6.515 -5.009 1.00 90.75 79 ASN A O 1
ATOM 629 N N . PHE A 1 80 ? 5.317 -5.094 -3.348 1.00 89.44 80 PHE A N 1
ATOM 630 C CA . PHE A 1 80 ? 5.569 -3.932 -4.207 1.00 89.44 80 PHE A CA 1
ATOM 631 C C . PHE A 1 80 ? 6.981 -3.349 -4.091 1.00 89.44 80 PHE A C 1
ATOM 633 O O . PHE A 1 80 ? 7.360 -2.578 -4.963 1.00 89.44 80 PHE A O 1
ATOM 640 N N . GLY A 1 81 ? 7.768 -3.729 -3.085 1.00 90.75 81 GLY A N 1
ATOM 641 C CA . GLY A 1 81 ? 9.135 -3.235 -2.885 1.00 90.75 81 GLY A CA 1
ATOM 642 C C . GLY A 1 81 ? 9.207 -1.797 -2.371 1.00 90.75 81 GLY A C 1
ATOM 643 O O . GLY A 1 81 ? 10.290 -1.231 -2.312 1.00 90.75 81 GLY A O 1
ATOM 644 N N . ILE A 1 82 ? 8.062 -1.219 -2.012 1.00 91.94 82 ILE A N 1
ATOM 645 C CA . ILE A 1 82 ? 7.896 0.153 -1.530 1.00 91.94 82 ILE A CA 1
ATOM 646 C C . ILE A 1 82 ? 6.971 0.174 -0.324 1.00 91.94 82 ILE A C 1
ATOM 648 O O . ILE A 1 82 ? 6.201 -0.767 -0.112 1.00 91.94 82 ILE A O 1
ATOM 652 N N . SER A 1 83 ? 7.045 1.256 0.446 1.00 94.44 83 SER A N 1
ATOM 653 C CA . SER A 1 83 ? 6.323 1.381 1.705 1.00 94.44 83 SER A CA 1
ATOM 654 C C . SER A 1 83 ? 5.001 2.141 1.571 1.00 94.44 83 SER A C 1
ATOM 656 O O . SER A 1 83 ? 4.673 2.734 0.540 1.00 94.44 83 SER A O 1
ATOM 658 N N . LEU A 1 84 ? 4.231 2.083 2.649 1.00 94.50 84 LEU A N 1
ATOM 659 C CA . LEU A 1 84 ? 2.894 2.636 2.797 1.00 94.50 84 LEU A CA 1
ATOM 660 C C . LEU A 1 84 ? 2.824 3.357 4.140 1.00 94.50 84 LEU A C 1
ATOM 662 O O . LEU A 1 84 ? 3.136 2.766 5.173 1.00 94.50 84 LEU A O 1
ATOM 666 N N . GLN A 1 85 ? 2.331 4.588 4.144 1.00 95.19 85 GLN A N 1
ATOM 667 C CA . GLN A 1 85 ? 1.954 5.284 5.365 1.00 95.19 85 GLN A CA 1
ATOM 668 C C . GLN A 1 85 ? 0.445 5.155 5.570 1.00 95.19 85 GLN A C 1
ATOM 670 O O . GLN A 1 85 ? -0.319 5.466 4.667 1.00 95.19 85 GLN A O 1
ATOM 675 N N . ILE A 1 86 ? 0.006 4.700 6.746 1.00 95.31 86 ILE A N 1
ATOM 676 C CA . ILE A 1 86 ? -1.417 4.570 7.101 1.00 95.31 86 ILE A CA 1
ATOM 677 C C . ILE A 1 86 ? -1.752 5.614 8.160 1.00 95.31 86 ILE A C 1
ATOM 679 O O . ILE A 1 86 ? -1.002 5.777 9.123 1.00 95.31 86 ILE A O 1
ATOM 683 N N . TYR A 1 87 ? -2.877 6.303 7.994 1.00 94.31 87 TYR A N 1
ATOM 684 C CA . TYR A 1 87 ? -3.304 7.351 8.913 1.00 94.31 87 TYR A CA 1
ATOM 685 C C . TYR A 1 87 ? -4.828 7.476 8.983 1.00 94.31 87 TYR A C 1
ATOM 687 O O . TYR A 1 87 ? -5.572 7.080 8.083 1.00 94.31 87 TYR A O 1
ATOM 695 N N . GLU A 1 88 ? -5.291 8.060 10.084 1.00 91.75 88 GLU A N 1
ATOM 696 C CA . GLU A 1 88 ? -6.667 8.511 10.246 1.00 91.75 88 GLU A CA 1
ATOM 697 C C . GLU A 1 88 ? -6.701 10.032 10.170 1.00 91.75 88 GLU A C 1
ATOM 699 O O . GLU A 1 88 ? -5.842 10.718 10.723 1.00 91.75 88 GLU A O 1
ATOM 704 N N . VAL A 1 89 ? -7.715 10.564 9.495 1.00 86.56 89 VAL A N 1
ATOM 705 C CA . VAL A 1 89 ? -7.980 12.001 9.488 1.00 86.56 89 VAL A CA 1
ATOM 706 C C . VAL A 1 89 ? -9.076 12.256 10.511 1.00 86.56 89 VAL A C 1
ATOM 708 O O . VAL A 1 89 ? -10.257 12.032 10.241 1.00 86.56 89 VAL A O 1
ATOM 711 N N . SER A 1 90 ? -8.696 12.702 11.704 1.00 81.00 90 SER A N 1
ATOM 712 C CA . SER A 1 90 ? -9.653 13.249 12.659 1.00 81.00 90 SER A CA 1
ATOM 713 C C . SER A 1 90 ? -10.091 14.636 12.185 1.00 81.00 90 SER A C 1
ATOM 715 O O . SER A 1 90 ? -9.272 15.475 11.810 1.00 81.00 90 SER A O 1
ATOM 717 N N . LYS A 1 91 ? -11.405 14.890 12.178 1.00 60.84 91 LYS A N 1
ATOM 718 C CA . LYS A 1 91 ? -11.900 16.266 12.064 1.00 60.84 91 LYS A CA 1
ATOM 719 C C . LYS A 1 91 ? -11.513 16.996 13.352 1.00 60.84 91 LYS A C 1
ATOM 721 O O . LYS A 1 91 ? -11.870 16.521 14.429 1.00 60.84 91 LYS A O 1
ATOM 726 N N . ALA A 1 92 ? -10.755 18.080 13.209 1.00 55.47 92 ALA A N 1
ATOM 727 C CA . ALA A 1 92 ? -10.516 19.046 14.279 1.00 55.47 92 ALA A CA 1
ATOM 728 C C . ALA A 1 92 ? -11.825 19.724 14.708 1.00 55.47 92 ALA A C 1
ATOM 730 O O . ALA A 1 92 ? -12.718 19.877 13.839 1.00 55.47 92 ALA A O 1
#

Mean predicted aligned error: 4.09 Å

Secondary structure (DSSP, 8-state):
--EEEEEEET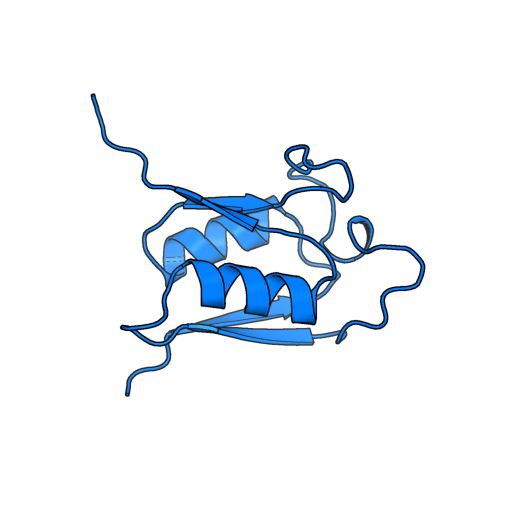TSBHHHHHHHHHHHHSSEEEEBPTTSPBPPTTSBTTTTS-TT----SEEEEEEETT--HHHHHHHHHHHHSS-EEEE-----

Radius of gyration: 12.72 Å; Cα contacts (8 Å, |Δi|>4): 148; chains: 1; bounding box: 30×34×28 Å

Organism: NCBI:txid408172

Nearest PDB structures (foldseek):
  5xac-assembly1_D  TM=6.741E-01  e=1.371E+00  Homo sapiens
  5cx3-assembly1_A  TM=6.610E-01  e=1.663E+00  Homo sapiens
  8t35-assembly1_A  TM=6.539E-01  e=1.891E+00  Homo sapiens

Foldseek 3Di:
DDKWWDKAFQQDFQLRVQVRCCVGPVWGKFWAAPVRHGDDRRHGLNVSADPPDDADRMDTLIDDPPDDPVNSQVVCCNHRVTGMDIGHDDDD

Solvent-accessible surface area (backbone atoms only — not comparable to full-atom values): 5425 Å² total; per-residue (Å²): 131,77,76,49,63,48,83,47,42,36,83,39,32,41,48,59,51,33,53,51,43,26,76,65,68,76,40,46,52,47,51,29,34,85,88,73,40,78,53,58,53,84,41,31,50,49,76,54,27,52,93,86,58,90,49,67,68,62,45,80,54,62,49,51,92,86,62,52,68,69,57,54,33,52,52,44,26,74,46,43,62,29,48,57,48,76,49,80,85,75,84,128

pLDDT: mean 90.24, std 8.38, range [53.34, 97.81]

Sequence (92 aa):
MAKKGFEVSGRMSVDKFENLFLQSFGVYCDILTEDNKIAKQTDTLAVLRPEDFKGPKKIDFSLTANMLVENVIKKFEANFGISLQIYEVSKA

=== Feature glossary ===
The record interleaves many kinds of information about one protein. Here is each kind framed as the question it answers.

Q: What known structures does this most resemble?
A: Structural nearest neighbors (via Foldseek easy-search vs the PDB). Reported per hit: target PDB id, E-value, and alignment TM-score. A TM-score above ~0.5 is the conventional threshold for 'same fold'.

Q: Where is each backbone atom in 3D?
A: The mmCIF table is the protein's shape written out atom by atom. For each backbone N, Cα, C, and carbonyl O, it records an (x, y, z) coordinate triple in Å plus the residue type, chain letter, and residue number.

Q: What are the backbone torsion angles?
A: The φ/ψ torsion pair specifies the backbone conformation at each residue. φ rotates about the N–Cα bond, ψ about the Cα–C bond. Steric clashes forbid most of the (φ, ψ) plane — the allowed regions (α-helix basin, β-sheet basin, left-handed helix) are the Ramachandran-allowed regions.

Q: Which residues are buried vs exposed?
A: Solvent-accessible surface area (SASA) is the area in Å² traced out by the centre of a 1.4 Å probe sphere (a water molecule) rolled over the protein's van der Waals surface (Shrake–Rupley / Lee–Richards construction). Buried residues have near-zero SASA; fully exposed residues can exceed 200 Å². The total SASA scales roughly with the number of surface residues.

Q: How confident is the AlphaFold model at each residue?
A: pLDDT is the predicted lDDT-Cα score: AlphaFold's confidence that the local environment of each residue (all inter-atomic distances within 15 Å) is correctly placed. It is a per-residue number between 0 and 100, with higher meaning more reliable.

Q: What does the local fold look like, residue by residue?
A: 3Di is Foldseek's structural alphabet. Each residue is assigned one of twenty discrete states based on how its Cα sits relative to its spatial (not sequential) neighbors. Aligning 3Di strings finds structural homologs roughly as well as full 3D superposition, but orders of magnitude faster.

Q: How big and how compact is the whole molecule?
A: Radius of gyration (Rg) is the root-mean-square distance of Cα atoms from their centroid — a single number for overall size and compactness. A globular domain of N residues has Rg ≈ 2.2·N^0.38 Å; an extended or disordered chain has a much larger Rg. The Cα contact count is the number of residue pairs whose Cα atoms are within 8 Å and are more than four positions apart in sequence — a standard proxy for tertiary packing density. The bounding box is the smallest axis-aligned box enclosing all Cα atoms.

Q: Which residues are in helices, strands, or loops?
A: DSSP 8-state secondary structure assigns each residue one of H (α-helix), G (3₁₀-helix), I (π-helix), E (extended β-strand), B (isolated β-bridge), T (hydrogen-bonded turn), S (bend), or '-' (coil). The assignment is computed from backbone hydrogen-bond geometry via the Kabsch–Sander algorithm.

Q: How mobile is each atom in the crystal?
A: Crystallographic B-factors measure how much each atom's electron density is smeared out, in Å². They rise in mobile loops and surface residues and fall in the buried interior. In AlphaFold models this column is repurposed to hold pLDDT instead.

Q: What if only a Cα trace is available?
A: P-SEA three-state annotation labels each residue as helix, strand, or coil based purely on the geometry of the Cα trace. It serves as a fallback when the full backbone (and thus DSSP) is unavailable.

Q: What family and function is it annotated with?
A: Database cross-references. InterPro integrates a dozen domain/family signature databases into unified entries with residue-range hits. GO terms attach function/process/location labels with evidence codes. CATH codes position the fold in a four-level structural taxonomy. Organism is the NCBI-taxonomy species name.

Q: Are the domains correctly placed relative to each other?
A: Predicted Aligned Error (PAE) is an AlphaFold confidence matrix: entry (i, j) is the expected error in the position of residue j, in ångströms, when the prediction is superimposed on the true structure at residue i. Low PAE within a block of residues means that block is internally rigid and well-predicted; high PAE between two blocks means their relative placement is uncertain even if each block individually is confident.

Q: What do the diagnostic plots show?
A: Three diagnostic plots accompany the record. The Cα contact map visualizes the tertiary structure as a 2D adjacency matrix (8 Å cutoff, sequence-local contacts suppressed). The Ramachandran plot shows the distribution of backbone (φ, ψ) torsions, with points in the α and β basins reflecting secondary structure content. The PAE plot shows AlphaFold's inter-residue confidence as a color matrix.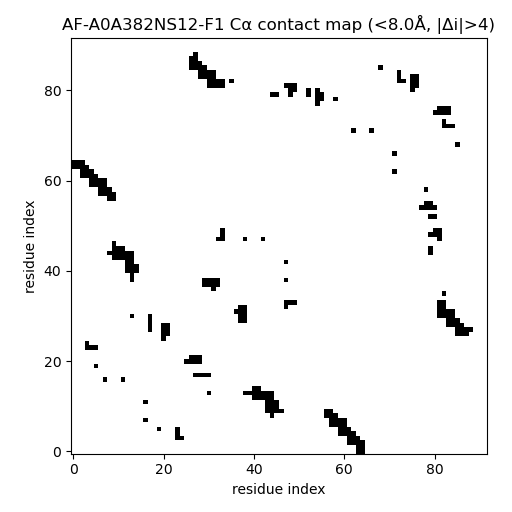

Q: What is the amino-acid chain?
A: Primary structure: the covalent order of the twenty standard amino acids along the backbone. Two proteins with the same sequence will (almost always) fold to the same structure; two with 30% identity often share a fold but not the details.

Q: What do the rendered images show?
A: The six renders are orthographic views along the three Cartesian axes in both directions. Representation (cartoon, sticks, or surface) and color scheme (sequence-rainbow or by-chain) vary across proteins so the training set covers all the common visualization conventions.